Protein AF-A0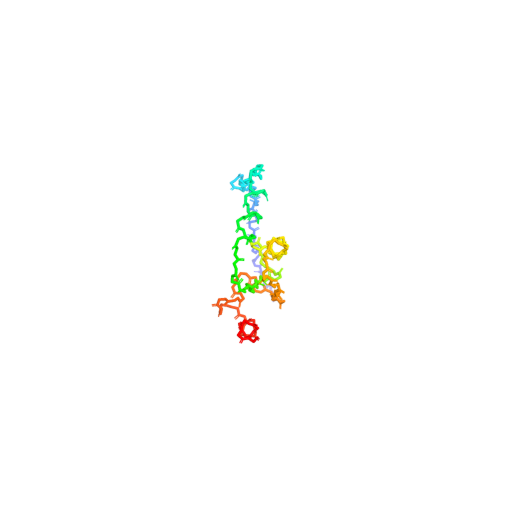A6G1KWX0-F1 (afdb_monomer)

Mean predicted aligned error: 13.32 Å

Nearest PDB structures (foldseek):
  5d7b-assembly1_A  TM=8.627E-01  e=5.807E-03  Corynebacterium glutamicum
  2vav-assembly5_L  TM=8.590E-01  e=9.083E-02  Hapsidospora chrysogena
  2vav-assembly2_E  TM=8.768E-01  e=1.116E-01  Hapsidospora chrysogena
  7yii-assembly1_A  TM=7.239E-01  e=4.415E-01  Rhodococcus opacus
  8b6o-assembly1_A  TM=7.787E-01  e=7.652E-01  Rhodococcus sp. (in: high G+C Gram-positive bacteria)

Structure (mmCIF, N/CA/C/O backbone):
data_AF-A0A6G1KWX0-F1
#
_entry.id   AF-A0A6G1KWX0-F1
#
loop_
_atom_site.group_PDB
_atom_site.id
_atom_site.type_symbol
_atom_site.label_atom_id
_atom_site.label_alt_id
_atom_site.label_comp_id
_atom_site.label_asym_id
_atom_site.label_entity_id
_atom_site.label_seq_id
_atom_site.pdbx_PDB_ins_code
_atom_site.Cartn_x
_atom_site.Cartn_y
_atom_site.Cartn_z
_atom_site.occupancy
_atom_site.B_iso_or_equiv
_atom_site.auth_seq_id
_atom_site.auth_comp_id
_atom_site.auth_asym_id
_atom_site.auth_atom_id
_atom_site.pdbx_PDB_model_num
ATOM 1 N N . MET A 1 1 ? 43.717 6.946 -42.394 1.00 40.44 1 MET A N 1
ATOM 2 C CA . MET A 1 1 ? 44.676 6.929 -41.263 1.00 40.44 1 MET A CA 1
ATOM 3 C C . MET A 1 1 ? 44.957 8.381 -40.881 1.00 40.44 1 MET A C 1
ATOM 5 O O . MET A 1 1 ? 45.578 9.058 -41.675 1.00 40.44 1 MET A O 1
ATOM 9 N N . HIS A 1 2 ? 44.490 8.997 -39.798 1.00 34.69 2 HIS A N 1
ATOM 10 C CA . HIS A 1 2 ? 43.953 8.527 -38.523 1.00 34.69 2 HIS A CA 1
ATOM 11 C C . HIS A 1 2 ? 42.926 9.550 -38.004 1.00 34.69 2 HIS A C 1
ATOM 13 O O . HIS A 1 2 ? 43.210 10.744 -37.924 1.00 34.69 2 HIS A O 1
ATOM 19 N N . SER A 1 3 ? 41.747 9.059 -37.638 1.00 34.03 3 SER A N 1
ATOM 20 C CA . SER A 1 3 ? 40.714 9.749 -36.867 1.00 34.03 3 SER A CA 1
ATOM 21 C C . SER A 1 3 ? 41.231 10.075 -35.463 1.00 34.03 3 SER A C 1
ATOM 23 O O . SER A 1 3 ? 41.584 9.169 -34.710 1.00 34.03 3 SER A O 1
ATOM 25 N N . ARG A 1 4 ? 41.272 11.357 -35.085 1.00 39.75 4 ARG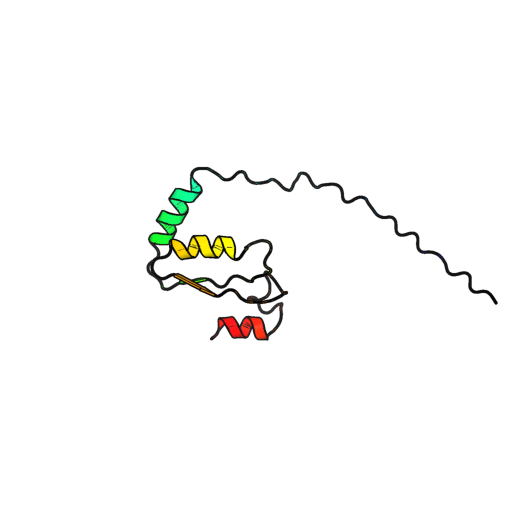 A N 1
ATOM 26 C CA . ARG A 1 4 ? 41.507 11.764 -33.692 1.00 39.75 4 ARG A CA 1
ATOM 27 C C . ARG A 1 4 ? 40.163 11.857 -32.977 1.00 39.75 4 ARG A C 1
ATOM 29 O O . ARG A 1 4 ? 39.472 12.867 -33.063 1.00 39.75 4 ARG A O 1
ATOM 36 N N . THR A 1 5 ? 39.791 10.775 -32.303 1.00 41.41 5 THR A N 1
ATOM 37 C CA . THR A 1 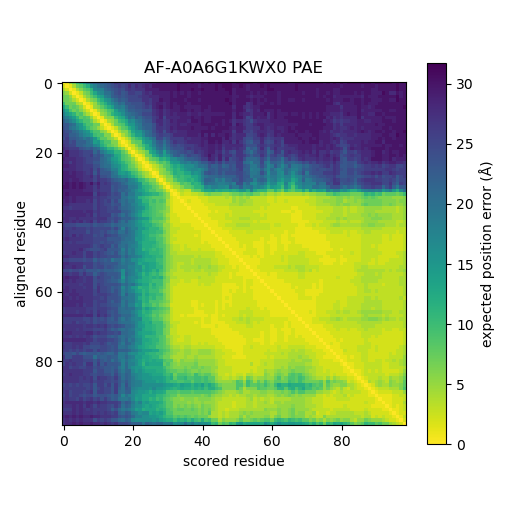5 ? 38.646 10.716 -31.392 1.00 41.41 5 THR A CA 1
ATOM 38 C C . THR A 1 5 ? 38.899 11.653 -30.212 1.00 41.41 5 THR A C 1
ATOM 40 O O . THR A 1 5 ? 39.899 11.528 -29.507 1.00 41.41 5 THR A O 1
ATOM 43 N N . ARG A 1 6 ? 38.003 12.621 -30.015 1.00 36.88 6 ARG A N 1
ATOM 44 C CA . ARG A 1 6 ? 38.015 13.550 -28.883 1.00 36.88 6 ARG A CA 1
ATOM 45 C C . ARG A 1 6 ? 37.523 12.783 -27.652 1.00 36.88 6 ARG A C 1
ATOM 47 O O . ARG A 1 6 ? 36.363 12.390 -27.602 1.00 36.88 6 ARG A O 1
ATOM 54 N N . ALA A 1 7 ? 38.405 12.527 -26.689 1.00 37.19 7 ALA A N 1
ATOM 55 C CA . ALA A 1 7 ? 38.015 11.945 -25.411 1.00 37.19 7 ALA A CA 1
ATOM 56 C C . ALA A 1 7 ? 37.129 12.952 -24.661 1.00 37.19 7 ALA A C 1
ATOM 58 O O . ALA A 1 7 ? 37.572 14.044 -24.300 1.00 37.19 7 ALA A O 1
ATOM 59 N N . HIS A 1 8 ? 35.856 12.609 -24.477 1.00 40.81 8 HIS A N 1
ATOM 60 C CA . HIS A 1 8 ? 34.945 13.354 -23.621 1.00 40.81 8 HIS A CA 1
ATOM 61 C C . HIS A 1 8 ? 35.363 13.118 -22.167 1.00 40.81 8 HIS A C 1
ATOM 63 O O . HIS A 1 8 ? 35.110 12.061 -21.595 1.00 40.81 8 HIS A O 1
ATOM 69 N N . HIS A 1 9 ? 36.046 14.097 -21.575 1.00 37.81 9 HIS A N 1
ATOM 70 C CA . HIS A 1 9 ? 36.278 14.138 -20.138 1.00 37.81 9 HIS A CA 1
ATOM 71 C C . HIS A 1 9 ? 34.941 14.399 -19.435 1.00 37.81 9 HIS A C 1
ATOM 73 O O . HIS A 1 9 ? 34.466 15.532 -19.386 1.00 37.81 9 HIS A O 1
ATOM 79 N N . TYR A 1 10 ? 34.320 13.345 -18.911 1.00 30.17 10 TYR A N 1
ATOM 80 C CA . TYR A 1 10 ? 33.220 13.476 -17.964 1.00 30.17 10 TYR A CA 1
ATOM 81 C C . TYR A 1 10 ? 33.790 13.982 -16.639 1.00 30.17 10 TYR A C 1
ATOM 83 O O . TYR A 1 10 ? 34.566 13.297 -15.977 1.00 30.17 10 TYR A O 1
ATOM 91 N N . HIS A 1 11 ? 33.425 15.204 -16.266 1.00 40.47 11 HIS A N 1
ATOM 92 C CA . HIS A 1 11 ? 33.661 15.724 -14.929 1.00 40.47 11 HIS A CA 1
ATOM 93 C C . HIS A 1 11 ? 32.658 15.044 -13.986 1.00 40.47 11 HIS A C 1
ATOM 95 O O . HIS A 1 11 ? 31.493 15.429 -13.925 1.00 40.47 11 HIS A O 1
ATOM 101 N N . THR A 1 12 ? 33.078 13.980 -13.301 1.00 45.53 12 THR A N 1
ATOM 102 C CA . THR A 1 12 ? 32.322 13.407 -12.181 1.00 45.53 12 THR A CA 1
ATOM 103 C C . THR A 1 12 ? 32.285 14.431 -11.055 1.00 45.53 12 THR A C 1
ATOM 105 O O . THR A 1 12 ? 33.261 14.587 -10.322 1.00 45.53 12 THR A O 1
ATOM 108 N N . LEU A 1 13 ? 31.165 15.144 -10.931 1.00 41.91 13 LEU A N 1
ATOM 109 C CA . LEU A 1 13 ? 30.850 15.894 -9.721 1.00 41.91 13 LEU A CA 1
ATOM 110 C C . LEU A 1 13 ? 30.753 14.885 -8.564 1.00 41.91 13 LEU A C 1
ATOM 112 O O . LEU A 1 13 ? 30.016 13.902 -8.695 1.00 41.91 13 LEU A O 1
ATOM 116 N N . PRO A 1 14 ? 31.481 15.069 -7.450 1.00 39.44 14 PRO A N 1
ATOM 117 C CA . PRO A 1 14 ? 31.291 14.225 -6.283 1.00 39.44 14 PRO A CA 1
ATOM 118 C C . PRO A 1 14 ? 29.860 14.433 -5.785 1.00 39.44 14 PRO A C 1
ATOM 120 O O . PRO A 1 14 ? 29.428 15.568 -5.586 1.00 39.44 14 PRO A O 1
ATOM 123 N N . LEU A 1 15 ? 29.121 13.335 -5.612 1.00 44.59 15 LEU A N 1
ATOM 124 C CA . LEU A 1 15 ? 27.830 13.333 -4.931 1.00 44.59 15 LEU A CA 1
ATOM 125 C C . LEU A 1 15 ? 28.069 13.867 -3.516 1.00 44.59 15 LEU A C 1
ATOM 127 O O . LEU A 1 15 ? 28.520 13.136 -2.634 1.00 44.59 15 LEU A O 1
ATOM 131 N N . THR A 1 16 ? 27.835 15.158 -3.305 1.00 43.53 16 THR A N 1
ATOM 132 C CA . THR A 1 16 ? 27.838 15.724 -1.966 1.00 43.53 16 THR A CA 1
ATOM 133 C C . THR A 1 16 ? 26.678 15.078 -1.224 1.00 43.53 16 THR A C 1
ATOM 135 O O . THR A 1 16 ? 25.522 15.142 -1.640 1.00 43.53 16 THR A O 1
ATOM 138 N N . HIS A 1 17 ? 27.012 14.369 -0.148 1.00 51.62 17 HIS A N 1
ATOM 139 C CA . HIS A 1 17 ? 26.052 13.894 0.834 1.00 51.62 17 HIS A CA 1
ATOM 140 C C . HIS A 1 17 ? 25.135 15.066 1.198 1.00 51.62 17 HIS A C 1
ATOM 142 O O . HIS A 1 17 ? 25.608 16.065 1.732 1.00 51.62 17 HIS A O 1
ATOM 148 N N . ASN A 1 18 ? 23.853 14.970 0.841 1.00 44.59 18 ASN A N 1
ATOM 149 C CA . ASN A 1 18 ? 22.863 15.982 1.171 1.00 44.59 18 ASN A CA 1
ATOM 150 C C . ASN A 1 18 ? 22.447 15.788 2.642 1.00 44.59 18 ASN A C 1
ATOM 152 O O . ASN A 1 18 ? 21.709 14.837 2.934 1.00 44.59 18 ASN A O 1
ATOM 156 N N . PRO A 1 19 ? 22.869 16.669 3.570 1.00 43.06 19 PRO A N 1
ATOM 157 C CA . PRO A 1 19 ? 22.511 16.556 4.983 1.00 43.06 19 PRO A CA 1
ATOM 158 C C . PRO A 1 19 ? 21.017 16.822 5.235 1.00 43.06 19 PRO A C 1
ATOM 160 O O . PRO A 1 19 ? 20.540 16.617 6.347 1.00 43.06 19 PRO A O 1
ATOM 163 N N . ALA A 1 20 ? 20.255 17.242 4.214 1.00 43.62 20 ALA A N 1
ATOM 164 C CA . ALA A 1 20 ? 18.804 17.402 4.285 1.00 43.62 20 ALA A CA 1
ATOM 165 C C . ALA A 1 20 ? 18.024 16.083 4.145 1.00 43.62 20 ALA A C 1
ATOM 167 O O . ALA A 1 20 ? 16.794 16.106 4.124 1.00 43.62 20 ALA A O 1
ATOM 168 N N . THR A 1 21 ? 18.697 14.925 4.116 1.00 45.56 21 THR A N 1
ATOM 169 C CA . THR A 1 21 ? 18.036 13.652 4.446 1.00 45.56 21 THR A CA 1
ATOM 170 C C . THR A 1 21 ? 17.817 13.624 5.959 1.00 45.56 21 THR A C 1
ATOM 172 O O . THR A 1 21 ? 18.452 12.865 6.688 1.00 45.56 21 THR A O 1
ATOM 175 N N . THR A 1 22 ? 16.979 14.537 6.454 1.00 45.62 22 THR A N 1
ATOM 176 C CA . THR A 1 22 ? 16.526 14.570 7.837 1.00 45.62 22 THR A CA 1
ATOM 177 C C . THR A 1 22 ? 15.858 13.234 8.099 1.00 45.62 22 THR A C 1
ATOM 179 O O . THR A 1 22 ? 14.714 13.009 7.712 1.00 45.62 22 THR A O 1
ATOM 182 N N . GLN A 1 23 ? 16.595 12.323 8.726 1.00 56.16 23 GLN A N 1
ATOM 183 C CA . GLN A 1 23 ? 15.997 11.165 9.355 1.00 56.16 23 GLN A CA 1
ATOM 184 C C . GLN A 1 23 ? 15.063 11.720 10.421 1.00 56.16 23 GLN A C 1
ATOM 186 O O . GLN A 1 23 ? 15.512 12.212 11.455 1.00 56.16 23 GLN A O 1
ATOM 191 N N . ILE A 1 24 ? 13.767 11.743 10.115 1.00 58.25 24 ILE A N 1
ATOM 192 C CA . ILE A 1 24 ? 12.739 12.080 11.089 1.00 58.25 24 ILE A CA 1
ATOM 193 C C . ILE A 1 24 ? 12.882 11.017 12.181 1.00 58.25 24 ILE A C 1
ATOM 195 O O . ILE A 1 24 ? 12.666 9.838 11.890 1.00 58.25 24 ILE A O 1
ATOM 199 N N . PRO A 1 25 ? 13.293 11.380 13.409 1.00 53.22 25 PRO A N 1
ATOM 200 C CA . PRO A 1 25 ? 13.449 10.392 14.460 1.00 53.22 25 PRO A CA 1
ATOM 201 C C . PRO A 1 25 ? 12.087 9.731 14.705 1.00 53.22 25 PRO A C 1
ATOM 203 O O . PRO A 1 25 ? 11.063 10.430 14.705 1.00 53.22 25 PRO A O 1
ATOM 206 N N . PRO A 1 26 ? 12.034 8.402 14.905 1.00 52.62 26 PRO A N 1
ATOM 207 C CA . PRO A 1 26 ? 10.779 7.731 15.192 1.00 52.62 26 PRO A CA 1
ATOM 208 C C . PRO A 1 26 ? 10.198 8.334 16.471 1.00 52.62 26 PRO A C 1
ATOM 210 O O . PRO A 1 26 ? 10.768 8.213 17.553 1.00 52.62 26 PRO A O 1
ATOM 213 N N . SER A 1 27 ? 9.072 9.041 16.356 1.00 54.44 27 SER A N 1
ATOM 214 C CA . SER A 1 27 ? 8.416 9.607 17.533 1.00 54.44 27 SER A CA 1
ATOM 215 C C . SER A 1 27 ? 7.876 8.453 18.395 1.00 54.44 27 SER A C 1
ATOM 217 O O . SER A 1 27 ? 7.068 7.670 17.872 1.00 54.44 27 SER A O 1
ATOM 219 N N . PRO A 1 28 ? 8.238 8.360 19.689 1.00 55.12 28 PRO A N 1
ATOM 220 C CA . PRO A 1 28 ? 7.869 7.240 20.564 1.00 55.12 28 PRO A CA 1
ATOM 221 C C . PRO A 1 28 ? 6.358 6.968 20.643 1.00 55.12 28 PRO A C 1
ATOM 223 O O . PRO A 1 28 ? 5.920 5.861 20.936 1.00 55.12 28 PRO A O 1
ATOM 226 N N . GLN A 1 29 ? 5.535 7.984 20.375 1.00 56.00 29 GLN A N 1
ATOM 227 C CA . GLN A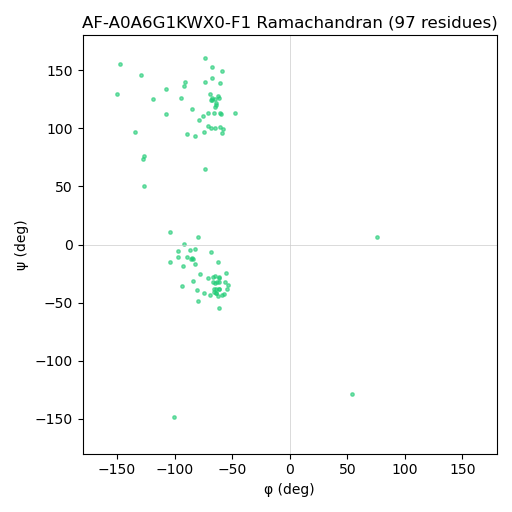 1 29 ? 4.087 7.953 20.570 1.00 56.00 29 GLN A CA 1
ATOM 228 C C . GLN A 1 29 ? 3.305 7.367 19.379 1.00 56.00 29 GLN A C 1
ATOM 230 O O . GLN A 1 29 ? 2.118 7.068 19.524 1.00 56.00 29 GLN A O 1
ATOM 235 N N . ARG A 1 30 ? 3.923 7.183 18.202 1.00 54.56 30 ARG A N 1
ATOM 236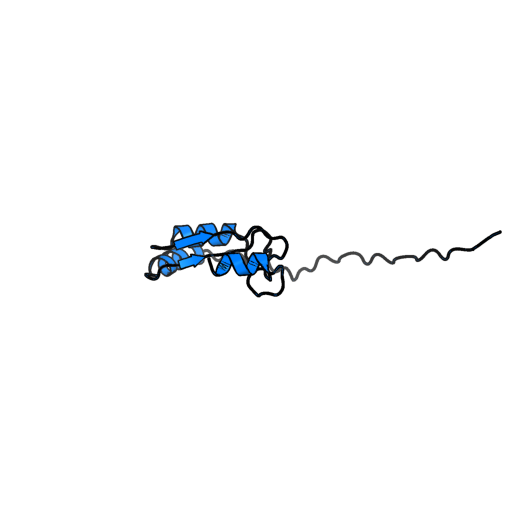 C CA . ARG A 1 30 ? 3.188 6.765 16.989 1.00 54.56 30 ARG A CA 1
ATOM 237 C C . ARG A 1 30 ? 2.791 5.296 16.996 1.00 54.56 30 ARG A C 1
ATOM 239 O O . ARG A 1 30 ? 1.650 4.997 16.654 1.00 54.56 30 ARG A O 1
ATOM 246 N N . GLN A 1 31 ? 3.678 4.405 17.439 1.00 57.50 31 GLN A N 1
ATOM 247 C CA . GLN A 1 31 ? 3.459 2.954 17.345 1.00 57.50 31 GLN A CA 1
ATOM 248 C C . GLN A 1 31 ? 2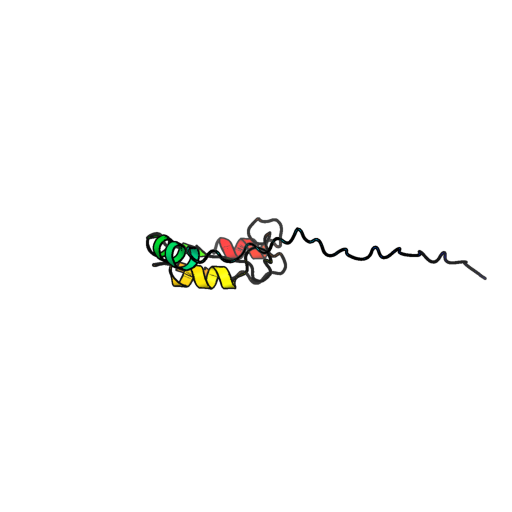.219 2.498 18.139 1.00 57.50 31 GLN A C 1
ATOM 250 O O . GLN A 1 31 ? 1.480 1.625 17.695 1.00 57.50 31 GLN A O 1
ATOM 255 N N . GLY A 1 32 ? 1.896 3.171 19.251 1.00 71.19 32 GLY A N 1
ATOM 256 C CA . GLY A 1 32 ? 0.681 2.888 20.021 1.00 71.19 32 GLY A CA 1
ATOM 257 C C . GLY A 1 32 ? -0.589 3.578 19.505 1.00 71.19 32 GLY A C 1
ATOM 258 O O . GLY A 1 32 ? -1.689 3.060 19.684 1.00 71.19 32 GLY A O 1
ATOM 259 N N . VAL A 1 33 ? -0.496 4.770 18.906 1.00 87.69 33 VAL A N 1
ATOM 260 C CA . VAL A 1 33 ? -1.680 5.503 18.407 1.00 87.69 33 VAL A CA 1
ATOM 261 C C . VAL A 1 33 ? -2.123 4.974 17.044 1.00 87.69 33 VAL A C 1
ATOM 263 O O . VAL A 1 33 ? -3.325 4.816 16.831 1.00 87.69 33 VAL A O 1
ATOM 266 N N . LEU A 1 34 ? -1.178 4.644 16.160 1.00 88.19 34 LEU A N 1
ATOM 267 C CA . LEU A 1 34 ? -1.460 4.145 14.815 1.00 88.19 34 LEU A CA 1
ATOM 268 C C . LEU A 1 34 ? -2.244 2.831 14.866 1.00 88.19 34 LEU A C 1
ATOM 270 O O . LEU A 1 34 ? -3.360 2.777 14.356 1.00 88.19 34 LEU A O 1
ATOM 274 N N . GLY A 1 35 ? -1.734 1.824 15.585 1.00 90.62 35 GLY A N 1
ATOM 275 C CA . GLY A 1 35 ? -2.411 0.531 15.722 1.00 90.62 35 GLY A CA 1
ATOM 276 C C . GLY A 1 35 ? -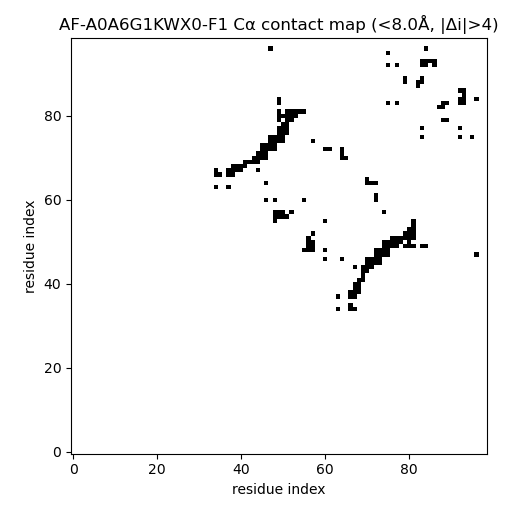3.810 0.643 16.333 1.00 90.62 35 GLY A C 1
ATOM 277 O O . GLY A 1 35 ? -4.770 0.082 15.809 1.00 90.62 35 GLY A O 1
ATOM 278 N N . ARG A 1 36 ? -3.968 1.458 17.388 1.00 91.12 36 ARG A N 1
ATOM 279 C CA . ARG A 1 36 ? -5.287 1.725 17.999 1.00 91.12 36 ARG A CA 1
ATOM 280 C C . ARG A 1 36 ? -6.256 2.419 17.045 1.00 91.12 36 ARG A C 1
ATOM 282 O O . ARG A 1 36 ? -7.463 2.217 17.161 1.00 91.12 36 ARG A O 1
ATOM 289 N N . THR A 1 37 ? -5.751 3.258 16.148 1.00 94.19 37 THR A N 1
ATOM 290 C CA . THR A 1 37 ? -6.575 4.002 15.191 1.00 94.19 37 THR A CA 1
ATOM 291 C C . THR A 1 37 ? -6.976 3.112 14.021 1.00 94.19 37 THR A C 1
ATOM 293 O O . THR A 1 37 ? -8.167 3.008 13.732 1.00 94.19 37 THR A O 1
ATOM 296 N N . LEU A 1 38 ? -6.025 2.398 13.413 1.00 94.44 38 LEU A N 1
ATOM 297 C CA . LEU A 1 38 ? -6.292 1.446 12.330 1.00 94.44 38 LEU A CA 1
ATOM 298 C C . LEU A 1 38 ? -7.216 0.310 12.787 1.00 94.44 38 LEU A C 1
ATOM 300 O O . LEU A 1 38 ? -8.166 -0.027 12.084 1.00 94.44 38 LEU A O 1
ATOM 304 N N . GLY A 1 39 ? -7.060 -0.184 14.018 1.00 94.50 39 GLY A N 1
ATOM 305 C CA . GLY A 1 39 ? -7.954 -1.196 14.592 1.00 94.50 39 GLY A CA 1
ATOM 306 C C . GLY A 1 39 ? -9.416 -0.752 14.755 1.00 94.50 39 GLY A C 1
ATOM 307 O O . GLY A 1 39 ? -10.297 -1.592 14.940 1.00 94.50 39 GLY A O 1
ATOM 308 N N . ARG A 1 40 ? -9.726 0.552 14.665 1.00 96.31 40 ARG A N 1
ATOM 309 C CA . ARG A 1 40 ? -11.116 1.055 14.667 1.00 96.31 40 ARG A CA 1
ATOM 310 C C . ARG A 1 40 ? -11.779 0.986 13.293 1.00 96.31 40 ARG A C 1
ATOM 312 O O . ARG A 1 40 ? -13.008 1.076 13.227 1.00 96.31 40 ARG A O 1
ATOM 319 N N . VAL A 1 41 ? -11.009 0.823 12.217 1.00 96.25 41 VAL A N 1
ATOM 320 C CA . VAL A 1 41 ? -11.540 0.709 10.856 1.00 96.25 41 VAL A CA 1
ATOM 321 C C . VAL A 1 41 ? -12.378 -0.568 10.751 1.00 96.25 41 VAL A C 1
ATOM 323 O O . VAL A 1 41 ? -11.932 -1.661 11.096 1.00 96.25 41 VAL A O 1
ATOM 326 N N . ARG A 1 42 ? -13.635 -0.412 10.318 1.00 96.25 42 ARG A N 1
ATOM 327 C CA . ARG A 1 42 ? -14.595 -1.520 10.136 1.00 96.25 42 ARG A CA 1
ATOM 328 C C . ARG A 1 42 ? -14.795 -1.916 8.677 1.00 96.25 42 ARG A C 1
ATOM 330 O O . ARG A 1 42 ? -15.400 -2.946 8.419 1.00 96.25 42 ARG A O 1
ATOM 337 N N . ALA A 1 43 ? -14.362 -1.073 7.744 1.00 97.62 43 ALA A N 1
ATOM 338 C CA . ALA A 1 43 ? -14.437 -1.381 6.326 1.00 97.62 43 ALA A CA 1
ATOM 339 C C . ALA A 1 43 ? -13.484 -2.534 5.985 1.00 97.62 43 ALA A C 1
ATOM 341 O O . ALA A 1 43 ? -12.451 -2.702 6.634 1.00 97.62 43 ALA A O 1
ATOM 342 N N . ARG A 1 44 ? -13.818 -3.286 4.934 1.00 97.31 44 ARG A N 1
ATOM 343 C CA . ARG A 1 44 ? -12.877 -4.203 4.285 1.00 97.31 44 ARG A CA 1
ATOM 344 C C . ARG A 1 44 ? -11.810 -3.379 3.593 1.00 97.31 44 ARG A C 1
ATOM 346 O O . ARG A 1 44 ? -12.144 -2.522 2.777 1.00 97.31 44 ARG A O 1
ATOM 353 N N . VAL A 1 45 ? -10.553 -3.640 3.918 1.00 97.50 45 VAL A N 1
ATOM 354 C CA . VAL A 1 45 ? -9.416 -2.903 3.372 1.00 97.50 45 VAL A CA 1
ATOM 355 C C . VAL A 1 45 ? -8.532 -3.869 2.601 1.00 97.50 45 VAL A C 1
ATOM 357 O O . VAL A 1 45 ? -8.079 -4.878 3.138 1.00 97.50 45 VAL A O 1
ATOM 360 N N . LEU A 1 46 ? -8.275 -3.541 1.341 1.00 96.06 46 LEU A N 1
ATOM 361 C CA . LEU A 1 46 ? -7.240 -4.173 0.538 1.00 96.06 46 LEU A CA 1
ATOM 362 C C . LEU A 1 46 ? -6.106 -3.161 0.373 1.00 96.06 46 LEU A C 1
ATOM 364 O O . LEU A 1 46 ? -6.292 -2.128 -0.265 1.00 96.06 46 LEU A O 1
ATOM 368 N N . VAL A 1 47 ? -4.954 -3.448 0.972 1.00 96.12 47 VAL A N 1
ATOM 369 C CA . VAL A 1 47 ? -3.736 -2.645 0.836 1.00 96.12 47 VAL A CA 1
ATOM 370 C C . VAL A 1 47 ? -2.892 -3.261 -0.275 1.00 96.12 47 VAL A C 1
ATOM 372 O O . VAL A 1 47 ? -2.629 -4.467 -0.260 1.00 96.12 47 VAL A O 1
ATOM 375 N N . MET A 1 48 ? -2.506 -2.452 -1.262 1.00 96.12 48 MET A N 1
ATOM 376 C CA . MET A 1 48 ? -1.816 -2.915 -2.471 1.00 96.12 48 MET A CA 1
ATOM 377 C C . MET A 1 48 ? -0.526 -2.128 -2.726 1.00 96.12 48 MET A C 1
ATOM 379 O O . MET A 1 48 ? -0.506 -1.279 -3.618 1.00 96.12 48 MET A O 1
ATOM 383 N N . PRO A 1 49 ? 0.543 -2.353 -1.941 1.00 95.81 49 PRO A N 1
ATOM 384 C CA . PRO A 1 49 ? 1.817 -1.694 -2.190 1.00 95.81 49 PRO A CA 1
ATOM 385 C C . PRO A 1 49 ? 2.508 -2.303 -3.414 1.00 95.81 49 PRO A C 1
ATOM 387 O O . PRO A 1 49 ? 2.242 -3.442 -3.805 1.00 95.81 49 PRO A O 1
ATOM 390 N N . SER A 1 50 ? 3.447 -1.559 -3.988 1.00 95.12 50 SER A N 1
ATOM 391 C CA . SER A 1 50 ? 4.369 -2.070 -5.002 1.00 95.12 50 SER A CA 1
ATOM 392 C C . SER A 1 50 ? 5.646 -2.583 -4.340 1.00 95.12 50 SER A C 1
ATOM 394 O O . SER A 1 50 ? 6.207 -1.910 -3.477 1.00 95.12 50 SER A O 1
ATOM 396 N N . ARG A 1 51 ? 6.140 -3.752 -4.769 1.00 95.44 51 ARG A N 1
ATOM 397 C CA . ARG A 1 51 ? 7.367 -4.368 -4.229 1.00 95.44 51 ARG A CA 1
ATOM 398 C C . ARG A 1 51 ? 8.590 -3.451 -4.327 1.00 95.44 51 ARG A C 1
ATOM 400 O O . ARG A 1 51 ? 9.495 -3.541 -3.504 1.00 95.44 51 ARG A O 1
ATOM 407 N N . THR A 1 52 ? 8.647 -2.613 -5.361 1.00 95.69 52 THR A N 1
ATOM 408 C CA . THR A 1 52 ? 9.805 -1.752 -5.657 1.00 95.69 52 THR A CA 1
ATOM 409 C C . THR A 1 52 ? 9.585 -0.285 -5.289 1.00 95.69 52 THR A C 1
ATOM 411 O O . THR A 1 52 ? 10.403 0.565 -5.652 1.00 95.69 52 THR A O 1
ATOM 414 N N . ASP A 1 53 ? 8.507 0.041 -4.567 1.00 93.69 53 ASP A N 1
ATOM 415 C CA . ASP A 1 53 ? 8.316 1.389 -4.033 1.00 93.69 53 ASP A CA 1
ATOM 416 C C . ASP A 1 53 ? 9.365 1.686 -2.949 1.00 93.69 53 ASP A C 1
ATOM 418 O O . ASP A 1 53 ? 9.546 0.930 -1.998 1.00 93.69 53 ASP A O 1
ATOM 422 N N . ARG A 1 54 ? 10.092 2.796 -3.112 1.00 91.94 54 ARG A N 1
ATOM 423 C CA . ARG A 1 54 ? 11.137 3.227 -2.170 1.00 91.94 54 ARG A CA 1
ATOM 424 C C . ARG A 1 54 ? 10.638 4.181 -1.095 1.00 91.94 54 ARG A C 1
ATOM 426 O O . ARG A 1 54 ? 11.343 4.387 -0.112 1.00 91.94 54 ARG A O 1
ATOM 433 N N . TYR A 1 55 ? 9.491 4.809 -1.315 1.00 92.19 55 TYR A N 1
ATOM 434 C CA . TYR A 1 55 ? 8.898 5.762 -0.384 1.00 92.19 55 TYR A CA 1
ATOM 435 C C . TYR A 1 55 ? 7.901 5.073 0.541 1.00 92.19 55 TYR A C 1
ATOM 437 O O . TYR A 1 55 ? 7.835 5.427 1.715 1.00 92.19 55 TYR A O 1
ATOM 445 N N . PHE A 1 56 ? 7.176 4.079 0.019 1.00 93.31 56 PHE A N 1
ATOM 446 C CA . PHE A 1 56 ? 6.190 3.293 0.759 1.00 93.31 56 PHE A CA 1
ATOM 447 C C . PHE A 1 56 ? 6.483 1.789 0.626 1.00 93.31 56 PHE A C 1
ATOM 449 O O . PHE A 1 56 ? 5.816 1.103 -0.153 1.00 93.31 56 PHE A O 1
ATOM 456 N N . PRO A 1 57 ? 7.496 1.269 1.347 1.00 93.06 57 PRO A N 1
ATOM 457 C CA . PRO A 1 57 ? 7.868 -0.141 1.287 1.00 93.06 57 PRO A CA 1
ATOM 458 C C . PRO A 1 57 ? 6.711 -1.070 1.677 1.00 93.06 57 PRO A C 1
ATOM 460 O O . PRO A 1 57 ? 5.867 -0.735 2.515 1.00 93.06 57 PRO A O 1
ATOM 463 N N . SER A 1 58 ? 6.683 -2.273 1.100 1.00 94.94 58 SER A N 1
ATOM 464 C CA . SER A 1 58 ? 5.643 -3.267 1.399 1.00 94.94 58 SER A CA 1
ATOM 465 C C . SER A 1 58 ? 5.622 -3.698 2.868 1.00 94.94 58 SER A C 1
ATOM 467 O O . SER A 1 58 ? 4.562 -4.029 3.392 1.00 94.94 58 SER A O 1
ATOM 469 N N . GLU A 1 59 ? 6.766 -3.651 3.540 1.00 95.00 59 GLU A N 1
ATOM 470 C CA . GLU A 1 59 ? 6.961 -4.037 4.935 1.00 95.00 59 GLU A CA 1
ATOM 471 C C . GLU A 1 59 ? 6.170 -3.130 5.889 1.00 95.00 59 GLU A C 1
ATOM 473 O O . GLU A 1 59 ? 5.558 -3.616 6.838 1.00 95.00 59 GLU A O 1
ATOM 478 N N . ASP A 1 60 ? 6.091 -1.828 5.598 1.00 94.00 60 ASP A N 1
ATOM 479 C CA . ASP A 1 60 ? 5.272 -0.900 6.386 1.00 94.00 60 ASP A CA 1
ATOM 480 C C . ASP A 1 60 ? 3.781 -1.241 6.234 1.00 94.00 60 ASP A C 1
ATOM 482 O O . ASP A 1 60 ? 3.031 -1.282 7.211 1.00 94.00 60 ASP A O 1
ATOM 486 N N . SER A 1 61 ? 3.358 -1.584 5.011 1.00 95.81 61 SER A N 1
ATOM 487 C CA . SER A 1 61 ? 1.985 -2.035 4.744 1.00 95.81 61 SER A CA 1
ATOM 488 C C . SER A 1 61 ? 1.660 -3.364 5.436 1.00 95.81 61 SER A C 1
ATOM 490 O O . SER A 1 61 ? 0.520 -3.576 5.850 1.00 95.81 61 SER A O 1
ATOM 492 N N . GLU A 1 62 ? 2.633 -4.268 5.590 1.00 95.62 62 GLU A N 1
ATOM 493 C CA . GLU A 1 62 ? 2.454 -5.502 6.363 1.00 95.62 62 GLU A CA 1
ATOM 494 C C . GLU A 1 62 ? 2.143 -5.208 7.835 1.00 95.62 62 GLU A C 1
ATOM 496 O O . GLU A 1 62 ? 1.223 -5.814 8.392 1.00 95.62 62 GLU A O 1
ATOM 501 N N . GLU A 1 63 ? 2.862 -4.270 8.459 1.00 94.50 63 GLU A N 1
ATOM 502 C CA . GLU A 1 63 ? 2.600 -3.859 9.845 1.00 94.50 63 GLU A CA 1
ATOM 503 C C . GLU A 1 63 ? 1.216 -3.216 10.001 1.00 94.50 63 GLU A C 1
ATOM 505 O O . GLU A 1 63 ? 0.480 -3.522 10.945 1.00 94.50 63 GLU A O 1
ATOM 510 N N . GLU A 1 64 ? 0.817 -2.364 9.055 1.00 94.31 64 GLU A N 1
ATOM 511 C CA . GLU A 1 64 ? -0.505 -1.732 9.056 1.00 94.31 64 GLU A CA 1
ATOM 512 C C . GLU A 1 64 ? -1.635 -2.756 8.896 1.00 94.31 64 GLU A C 1
ATOM 514 O O . GLU A 1 64 ? -2.645 -2.696 9.604 1.00 94.31 64 GLU A O 1
ATOM 519 N N . VAL A 1 65 ? -1.469 -3.739 8.009 1.00 96.31 65 VAL A N 1
ATOM 520 C CA . VAL A 1 65 ? -2.479 -4.780 7.786 1.00 96.31 65 VAL A CA 1
ATOM 521 C C . VAL A 1 65 ? -2.648 -5.682 9.008 1.00 96.31 65 VAL A C 1
ATOM 523 O O . VAL A 1 65 ? -3.776 -6.089 9.289 1.00 96.31 65 VAL A O 1
ATOM 526 N N . ARG A 1 66 ? -1.590 -5.935 9.791 1.00 94.75 66 ARG A N 1
ATOM 527 C CA . ARG A 1 66 ? -1.672 -6.756 11.020 1.00 94.75 66 ARG A CA 1
ATOM 528 C C . ARG A 1 66 ? -2.606 -6.178 12.080 1.00 94.75 66 ARG A C 1
ATOM 530 O O . ARG A 1 66 ? -3.160 -6.935 12.875 1.00 94.75 66 ARG A O 1
ATOM 537 N N . VAL A 1 67 ? -2.783 -4.858 12.108 1.00 95.44 67 VAL A N 1
ATOM 538 C CA . VAL A 1 67 ? -3.651 -4.177 13.085 1.00 95.44 67 VAL A CA 1
ATOM 539 C C . VAL A 1 67 ? -5.052 -3.871 12.544 1.00 95.44 67 VAL A C 1
ATOM 541 O O . VAL A 1 67 ? -5.938 -3.507 13.321 1.00 95.44 67 VAL A O 1
ATOM 544 N N . LEU A 1 68 ? -5.285 -4.022 11.237 1.00 96.19 68 LEU A N 1
ATOM 545 C CA . LEU A 1 68 ? -6.605 -3.860 10.626 1.00 96.19 68 LEU A CA 1
ATOM 546 C C . LEU A 1 68 ? -7.513 -5.055 10.951 1.00 96.19 68 LEU A C 1
ATOM 548 O O . LEU A 1 68 ? -7.103 -6.209 10.894 1.00 96.19 68 LEU A O 1
ATOM 552 N N . ARG A 1 69 ? -8.796 -4.787 11.234 1.00 95.44 69 ARG A N 1
ATOM 553 C CA . ARG A 1 69 ? -9.776 -5.848 11.545 1.00 95.44 69 ARG A CA 1
ATOM 554 C C . ARG A 1 69 ? -10.117 -6.719 10.336 1.00 95.44 69 ARG A C 1
ATOM 556 O O . ARG A 1 69 ? -10.223 -7.931 10.466 1.00 95.44 69 ARG A O 1
ATOM 563 N N . GLU A 1 70 ? -10.317 -6.089 9.180 1.00 97.06 70 GLU A N 1
ATOM 564 C CA . GLU A 1 70 ? -10.619 -6.749 7.901 1.00 97.06 70 GLU A CA 1
ATOM 565 C C . GLU A 1 70 ? -9.624 -6.293 6.820 1.00 97.06 70 GLU A C 1
ATOM 567 O O . GLU A 1 70 ? -10.015 -5.839 5.744 1.00 97.06 70 GLU A O 1
ATOM 572 N N . GLY A 1 71 ? -8.327 -6.364 7.139 1.00 96.94 71 GLY A N 1
ATOM 573 C CA . GLY A 1 71 ? -7.234 -6.010 6.232 1.00 96.94 71 GLY A CA 1
ATOM 574 C C . GLY A 1 71 ? -6.726 -7.202 5.420 1.00 96.94 71 GLY A C 1
ATOM 575 O O . GLY A 1 71 ? -6.574 -8.307 5.940 1.00 96.94 71 GLY A O 1
ATOM 576 N N . ARG A 1 72 ? -6.426 -6.977 4.141 1.00 96.88 72 ARG A N 1
ATOM 577 C CA . ARG A 1 72 ? -5.658 -7.896 3.289 1.00 96.88 72 ARG A CA 1
ATOM 578 C C . ARG A 1 72 ? -4.534 -7.137 2.607 1.00 96.88 72 ARG A C 1
ATOM 580 O O . ARG A 1 72 ? -4.717 -5.985 2.226 1.00 96.88 72 ARG A O 1
ATOM 587 N N . LEU A 1 73 ? -3.408 -7.812 2.413 1.00 96.81 73 LEU A N 1
ATOM 588 C CA . LEU A 1 73 ? -2.270 -7.292 1.670 1.00 96.81 73 LEU A CA 1
ATOM 589 C C . LEU A 1 73 ? -2.166 -8.003 0.321 1.00 96.81 73 LEU A C 1
ATOM 591 O O . LEU A 1 73 ? -2.229 -9.233 0.264 1.00 96.81 73 LEU A O 1
ATOM 595 N N . ARG A 1 74 ? -1.972 -7.242 -0.755 1.00 95.81 74 ARG A N 1
ATOM 596 C CA . ARG A 1 74 ? -1.614 -7.775 -2.073 1.00 95.81 74 ARG A CA 1
ATOM 597 C C . ARG A 1 74 ? -0.493 -6.944 -2.671 1.00 95.81 74 ARG A C 1
ATOM 599 O O . ARG A 1 74 ? -0.739 -5.903 -3.266 1.00 95.81 74 ARG A O 1
ATOM 606 N N . VAL A 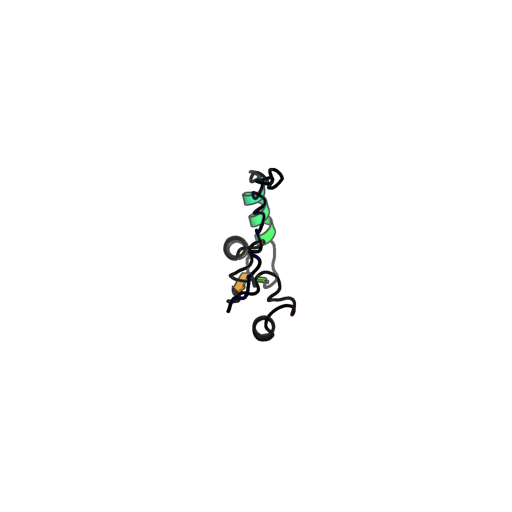1 75 ? 0.731 -7.428 -2.515 1.00 95.50 75 VAL A N 1
ATOM 607 C CA . VAL A 1 75 ? 1.906 -6.777 -3.094 1.00 95.50 75 VAL A CA 1
ATOM 608 C C . VAL A 1 75 ? 1.873 -6.929 -4.615 1.00 95.50 75 VAL A C 1
ATOM 610 O O . VAL A 1 75 ? 1.667 -8.029 -5.132 1.00 95.50 75 VAL A O 1
ATOM 613 N N . VAL A 1 76 ? 2.049 -5.821 -5.328 1.00 94.50 76 VAL A N 1
ATOM 614 C CA . VAL A 1 76 ? 2.200 -5.800 -6.783 1.00 94.50 76 VAL A CA 1
ATOM 615 C C . VAL A 1 76 ? 3.671 -6.049 -7.108 1.00 94.50 76 VAL A C 1
ATOM 617 O O . VAL A 1 76 ? 4.546 -5.265 -6.736 1.00 94.50 76 VAL A O 1
ATOM 620 N N . GLU A 1 77 ? 3.943 -7.158 -7.790 1.00 94.69 77 GLU A N 1
ATOM 621 C CA . GLU A 1 77 ? 5.288 -7.531 -8.229 1.00 94.69 77 GLU A CA 1
ATOM 622 C C . GLU A 1 77 ? 5.622 -6.791 -9.527 1.00 94.69 77 GLU A C 1
ATOM 624 O O . GLU A 1 77 ? 5.274 -7.221 -10.623 1.00 94.69 77 GLU A O 1
ATOM 629 N N . THR A 1 78 ? 6.264 -5.634 -9.387 1.00 92.69 78 THR A N 1
ATOM 630 C CA . THR A 1 78 ? 6.541 -4.706 -10.489 1.00 92.69 78 THR A CA 1
ATOM 631 C C . THR A 1 78 ? 7.849 -3.962 -10.262 1.00 92.69 78 THR A C 1
ATOM 633 O O . THR A 1 78 ? 8.276 -3.779 -9.123 1.00 92.69 78 THR A O 1
ATOM 636 N N . ILE A 1 79 ? 8.473 -3.501 -11.348 1.00 93.56 79 ILE A N 1
ATOM 637 C CA . ILE A 1 79 ? 9.669 -2.642 -11.334 1.00 93.56 79 ILE A CA 1
ATOM 638 C C . ILE A 1 79 ? 9.337 -1.145 -11.292 1.00 93.56 79 ILE A C 1
ATOM 640 O O . ILE A 1 79 ? 10.233 -0.322 -11.114 1.00 93.56 79 ILE A O 1
ATOM 644 N N . TRP A 1 80 ? 8.068 -0.781 -11.492 1.00 92.81 80 TRP A N 1
ATOM 645 C CA . TRP A 1 80 ? 7.646 0.610 -11.659 1.00 92.81 80 TRP A CA 1
ATOM 646 C C . TRP A 1 80 ? 7.459 1.357 -10.332 1.00 92.81 80 TRP A C 1
ATOM 648 O O . TRP A 1 80 ? 7.198 2.561 -10.337 1.00 92.81 80 TRP A O 1
ATOM 658 N N . GLY A 1 81 ? 7.614 0.679 -9.190 1.00 92.50 81 GLY A N 1
ATOM 659 C CA . GLY A 1 81 ? 7.500 1.290 -7.869 1.00 92.50 81 GLY A CA 1
ATOM 660 C C . GLY A 1 81 ? 6.175 2.035 -7.699 1.00 92.50 81 GLY A C 1
ATOM 661 O O . GLY A 1 81 ? 5.110 1.500 -8.014 1.00 92.50 81 GLY A O 1
ATOM 662 N N . LEU A 1 82 ? 6.269 3.290 -7.257 1.00 91.19 82 LEU A N 1
ATOM 663 C CA . LEU A 1 82 ? 5.151 4.184 -6.940 1.00 91.19 82 LEU A CA 1
ATOM 664 C C . LEU A 1 82 ? 4.120 4.342 -8.073 1.00 91.19 82 LEU A C 1
ATOM 666 O O . LEU A 1 82 ? 2.929 4.489 -7.807 1.00 91.19 82 LEU A O 1
ATOM 670 N N . VAL A 1 83 ? 4.545 4.329 -9.343 1.00 91.50 83 VAL A N 1
ATOM 671 C CA . VAL A 1 83 ? 3.641 4.637 -10.471 1.00 91.50 83 VAL A CA 1
ATOM 672 C C . VAL A 1 83 ? 2.866 3.426 -10.992 1.00 91.50 83 VAL A C 1
ATOM 674 O O . VAL A 1 83 ? 1.992 3.594 -11.846 1.00 91.50 83 VAL A O 1
ATOM 677 N N . ALA A 1 84 ? 3.144 2.227 -10.470 1.00 89.19 84 ALA A N 1
ATOM 678 C CA . ALA A 1 84 ? 2.539 0.978 -10.930 1.00 89.19 84 ALA A CA 1
ATOM 679 C C . ALA A 1 84 ? 1.004 0.998 -10.857 1.00 89.19 84 ALA A C 1
ATOM 681 O O . ALA A 1 84 ? 0.329 0.602 -11.802 1.00 89.19 84 ALA A O 1
ATOM 682 N N . GLY A 1 85 ? 0.446 1.536 -9.767 1.00 85.50 85 GLY A N 1
ATOM 683 C CA . GLY A 1 85 ? -1.005 1.622 -9.591 1.00 85.50 85 GLY A CA 1
ATOM 684 C C . GLY A 1 85 ? -1.668 2.846 -10.233 1.00 85.50 85 GLY A C 1
ATOM 685 O O . GLY A 1 85 ? -2.889 2.911 -10.335 1.00 85.50 85 GLY A O 1
ATOM 686 N N . GLY A 1 86 ? -0.879 3.832 -10.671 1.00 85.19 86 GLY A N 1
ATOM 687 C CA . GLY A 1 86 ? -1.382 5.096 -11.222 1.00 85.19 86 GLY A CA 1
ATOM 688 C C . GLY A 1 86 ? -1.567 5.103 -12.741 1.00 85.19 86 GLY A C 1
ATOM 689 O O . GLY A 1 86 ? -1.920 6.139 -13.297 1.00 85.19 86 GLY A O 1
ATOM 690 N N . GLY A 1 87 ? -1.274 3.993 -13.427 1.00 81.94 87 GLY A N 1
ATOM 691 C CA . GLY A 1 87 ? -1.305 3.912 -14.894 1.00 81.94 87 GLY A CA 1
ATOM 692 C C . GLY A 1 87 ? -0.125 4.582 -15.603 1.00 81.94 87 GLY A C 1
ATOM 693 O O . GLY A 1 87 ? -0.120 4.657 -16.827 1.00 81.94 87 GLY A O 1
ATOM 694 N N . GLY A 1 88 ? 0.881 5.051 -14.855 1.00 81.38 88 GLY A N 1
ATOM 695 C CA . GLY A 1 88 ? 2.137 5.562 -15.416 1.00 81.38 88 GLY A CA 1
ATOM 696 C C . GLY A 1 88 ? 3.174 4.472 -15.718 1.00 81.38 88 GLY A C 1
ATOM 697 O O . GLY A 1 88 ? 4.177 4.762 -16.364 1.00 81.38 88 GLY A O 1
ATOM 698 N N . GLY A 1 89 ? 2.952 3.248 -15.227 1.00 84.19 89 GLY A N 1
ATOM 699 C CA . GLY A 1 89 ? 3.794 2.071 -15.462 1.00 84.19 89 GLY A CA 1
ATOM 700 C C . GLY A 1 89 ? 3.230 1.126 -16.527 1.00 84.19 89 GLY A C 1
ATOM 701 O O . GLY A 1 89 ? 2.563 1.546 -17.472 1.00 84.19 89 GLY A O 1
ATOM 702 N N . ALA A 1 90 ? 3.499 -0.171 -16.367 1.00 88.12 90 ALA A N 1
ATOM 703 C CA . ALA A 1 90 ? 2.951 -1.210 -17.232 1.00 88.12 90 ALA A CA 1
ATOM 704 C C . ALA A 1 90 ? 1.429 -1.338 -17.054 1.00 88.12 90 ALA A C 1
ATOM 706 O O . ALA A 1 90 ? 0.900 -1.231 -15.946 1.00 88.12 90 ALA A O 1
ATOM 707 N N . ARG A 1 91 ? 0.711 -1.601 -18.151 1.00 88.31 91 ARG A N 1
ATOM 708 C CA . ARG A 1 91 ? -0.749 -1.775 -18.117 1.00 88.31 91 ARG A CA 1
ATOM 709 C C . ARG A 1 91 ? -1.133 -2.967 -17.242 1.00 88.31 91 ARG A C 1
ATOM 711 O O . ARG A 1 91 ? -2.114 -2.899 -16.504 1.00 88.31 91 ARG A O 1
ATOM 718 N N . GLU A 1 92 ? -0.342 -4.028 -17.303 1.00 89.19 92 GLU A N 1
ATOM 719 C CA . GLU A 1 92 ? -0.512 -5.263 -16.548 1.00 89.19 92 GLU A CA 1
ATOM 720 C C . GLU A 1 92 ? -0.600 -4.996 -15.038 1.00 89.19 92 GLU A C 1
ATOM 722 O O . GLU A 1 92 ? -1.449 -5.584 -14.370 1.00 89.19 92 GLU A O 1
ATOM 727 N N . ASP A 1 93 ? 0.185 -4.049 -14.515 1.00 89.00 93 ASP A N 1
ATOM 728 C CA . ASP A 1 93 ? 0.182 -3.693 -13.091 1.00 89.00 93 ASP A CA 1
ATOM 729 C C . ASP A 1 93 ? -1.152 -3.075 -12.657 1.00 89.00 93 ASP A C 1
ATOM 731 O O . ASP A 1 93 ? -1.667 -3.383 -11.581 1.00 89.00 93 ASP A O 1
ATOM 735 N N . THR A 1 94 ? -1.766 -2.254 -13.515 1.00 89.50 94 THR A N 1
ATOM 736 C CA . THR A 1 94 ? -3.099 -1.692 -13.240 1.00 89.50 94 THR A CA 1
ATOM 737 C C . THR A 1 94 ? -4.212 -2.734 -13.332 1.00 89.50 94 THR A C 1
ATOM 739 O O . THR A 1 94 ? -5.201 -2.639 -12.605 1.00 89.50 94 THR A O 1
ATOM 742 N N . GLU A 1 95 ? -4.057 -3.775 -14.156 1.00 89.69 95 GLU A N 1
ATOM 743 C CA . GLU A 1 95 ? -5.056 -4.849 -14.257 1.00 89.69 95 GLU A CA 1
ATOM 744 C C . GLU A 1 95 ? -5.149 -5.678 -12.968 1.00 89.69 95 GLU A C 1
ATOM 746 O O . GLU A 1 95 ? -6.218 -6.201 -12.644 1.00 89.69 95 GLU A O 1
ATOM 751 N N . VAL A 1 96 ? -4.056 -5.766 -12.203 1.00 87.12 96 VAL A N 1
ATOM 752 C CA . VAL A 1 96 ? -4.004 -6.437 -10.892 1.00 87.12 96 VAL A CA 1
ATOM 753 C C . VAL A 1 96 ? -4.893 -5.735 -9.857 1.00 87.12 96 VAL A C 1
ATOM 755 O O . VAL A 1 96 ? -5.379 -6.400 -8.945 1.00 87.12 96 VAL A O 1
ATOM 758 N N . MET A 1 97 ? -5.142 -4.427 -9.993 1.00 83.62 97 MET A N 1
ATOM 759 C CA . MET A 1 97 ? -5.933 -3.639 -9.033 1.00 83.62 97 MET A CA 1
ATOM 760 C C . MET A 1 97 ? -7.444 -3.831 -9.172 1.00 83.62 97 MET A C 1
ATOM 762 O O . MET A 1 97 ? -8.184 -3.616 -8.215 1.00 83.62 97 MET A O 1
ATOM 766 N N . VAL A 1 98 ? -7.907 -4.205 -10.365 1.00 82.62 98 VAL A N 1
ATOM 767 C CA . VAL A 1 98 ? -9.340 -4.302 -10.695 1.00 82.62 98 VAL A CA 1
ATOM 768 C C . VAL A 1 98 ? -9.891 -5.725 -10.564 1.00 82.62 98 VAL A C 1
ATOM 770 O O . VAL A 1 98 ? -11.091 -5.930 -10.742 1.00 82.62 98 VAL A O 1
ATOM 773 N N . ARG A 1 99 ? -9.027 -6.706 -10.287 1.00 67.56 99 ARG A N 1
ATOM 774 C CA . ARG A 1 99 ? -9.353 -8.136 -10.176 1.00 67.56 99 ARG A CA 1
ATOM 775 C C . ARG A 1 99 ? -9.205 -8.613 -8.742 1.00 67.56 99 ARG A C 1
ATOM 777 O O . ARG A 1 99 ? -10.084 -9.358 -8.272 1.00 67.56 99 ARG A O 1
#

Secondary structure (DSSP, 8-state):
------------------TT-------TTHHHHHHHHHTT--S-EEE--BTT-SSS-HHHHHHHHHH-TTEEE--B--SSGGGGGGTSS-HHHHHTT--

Solvent-accessible surface area (backbone atoms only — not comparable to full-atom values): 6297 Å² total; per-residue (Å²): 141,78,88,82,80,80,80,81,80,77,80,79,73,77,83,70,82,64,82,81,70,67,76,74,72,84,62,86,67,47,73,65,50,51,43,61,5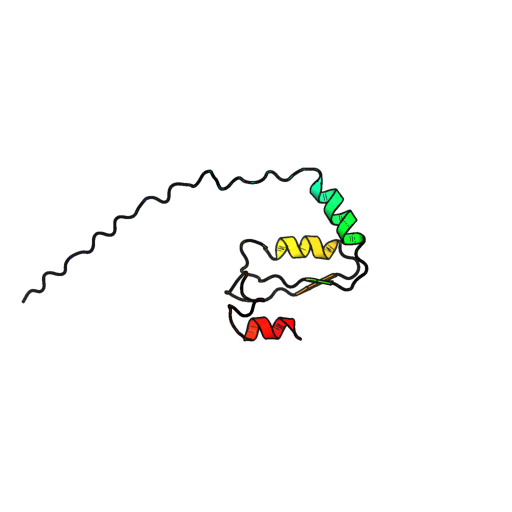3,45,43,64,47,80,62,80,39,80,47,68,36,26,66,50,17,85,88,55,44,45,67,60,53,53,60,55,35,72,37,29,72,46,44,42,80,49,72,40,90,49,89,50,15,79,36,21,77,71,66,76,38,56,70,69,52,37,55,63,76,80,109

InterPro domains:
  IPR029058 Alpha/Beta hydrolase fold [G3DSA:3.40.50.1820] (2-96)
  IPR029058 Alpha/Beta hydrolase fold [SSF53474] (31-81)

Foldseek 3Di:
DDDDDDDPPDPPDPPPDDPVPPPPPPDPPCLVVLLVVQLVDPDQEEAEFECQAPVDHVVVVVSSQVSHPRYDYDYQDDNPGPCLCVPPDDPVSVVVVVD

Radius of gyration: 21.78 Å; Cα contacts (8 Å, |Δi|>4): 107; chains: 1; bounding box: 59×26×62 Å

Organism: NCBI:txid161662

Sequence (99 aa):
MHSRTRAHHYHTLPLTHNPATTQIPPSPQRQGVLGRTLGRVRARVLVMPSRTDRYFPSEDSEEEVRVLREGRLRVVETIWGLVAGGGGGAREDTEVMVR

pLDDT: mean 77.33, std 22.62, range [30.17, 97.62]